Protein AF-A0A1G0GEH0-F1 (afdb_monomer)

Foldseek 3Di:
DDDDPPPPCPPPPVPDPVFAKAKEFEDPQAQWWWFFWWKWFQDPVGTDTQDDDGDTDDPVRGMDIGTDGPRRLVRFMFGAKTWIDGPPDDPLWIFIHHDPHRVPGHTDHAAPDRNFHWYKYKHKAPRDDDDPQKDWDWTATPVVRDIIIIIIHTDPRDHPDDDD

Sequence (164 aa):
MKKILVSIIMICNFLFAQDRELTLVLDKNSIADVHYIDISWNSADGKSDLTKGPIVLAASKQTRSIPISEEHVKNGIYITRIQAKSTSDHPKSFFQFETDNVTNGIKINFPKTALLNPTYSVCIGPKCTKAKNTVTKELHNDHTNTNEAFNLTCTEHCPGEEVK

Mean predicted aligned error: 8.56 Å

Radius of gyration: 19.76 Å; Cα contacts (8 Å, |Δi|>4): 356; chains: 1; bounding box: 54×46×61 Å

pLDDT: mean 82.77, std 16.28, range [35.03, 96.56]

Secondary structure (DSSP, 8-state):
------------S------EEEEEEE-TT-SEEEEEEEEEEEETTEEEESSSSPPPBBTTB-EEEEEE-HHHHHH-EEEEEEEEEESSS-TT--EEEE-SSGGGSEEEPPPSSTT---EEEEEESTT----TTEEEEEEEETTTTEEEEEEEEEEES-TT----

Solvent-accessible surface area (backbone atoms only — not comparable to full-atom values): 9418 Å² total; per-residue (Å²): 131,89,83,83,84,79,75,82,72,76,68,60,84,80,59,77,78,70,75,28,39,44,34,40,32,50,39,92,56,29,56,37,34,32,64,29,41,42,39,29,26,48,47,97,92,36,73,38,74,71,55,94,65,72,43,58,29,33,97,94,38,35,65,47,78,41,84,39,52,72,66,44,62,75,48,36,36,16,42,25,30,39,34,30,31,49,76,84,54,64,96,86,46,44,35,33,42,77,47,85,53,47,88,78,24,51,73,57,79,69,33,88,53,78,89,47,53,32,30,30,37,40,22,32,36,93,68,46,86,81,56,96,61,43,48,77,45,75,18,43,16,84,78,78,74,45,74,44,46,35,34,44,26,58,77,38,54,39,64,84,65,76,90,127

Nearest PDB structures (foldseek):
  8ovb-assembly1_A  TM=3.536E-01  e=2.322E-01  Homo sapiens
  9ij0-assembly1_A  TM=6.530E-01  e=8.158E+00  Mus musculus
  6h04-assembly1_A  TM=3.030E-01  e=1.271E+00  Homo sapiens
  6h03-assembly1_A  TM=2.621E-01  e=1.944E+00  Homo sapiens

Structure (mmCIF, N/CA/C/O backbone):
data_AF-A0A1G0GEH0-F1
#
_entry.id   AF-A0A1G0GEH0-F1
#
loop_
_atom_site.group_PDB
_atom_site.id
_atom_site.type_symbol
_atom_site.label_atom_id
_atom_site.label_alt_id
_atom_site.label_comp_id
_atom_site.label_asym_id
_atom_site.label_entity_id
_atom_site.label_seq_id
_atom_site.pdbx_PDB_ins_code
_atom_site.Cartn_x
_atom_site.Cartn_y
_atom_site.Cartn_z
_atom_site.occupancy
_atom_site.B_iso_or_equiv
_atom_site.auth_seq_id
_atom_site.auth_comp_id
_atom_site.auth_asym_id
_atom_site.auth_atom_id
_atom_site.pdbx_PDB_model_num
ATOM 1 N N . MET A 1 1 ? -39.184 32.248 40.929 1.00 39.88 1 MET A N 1
ATOM 2 C CA . MET A 1 1 ? -38.492 32.972 39.837 1.00 39.88 1 MET A CA 1
ATOM 3 C C . MET A 1 1 ? -37.015 32.592 39.893 1.00 39.88 1 MET A C 1
ATOM 5 O O . MET A 1 1 ? -36.407 32.820 40.923 1.00 39.88 1 MET A O 1
ATOM 9 N N . LYS A 1 2 ? -36.531 31.764 38.949 1.00 41.31 2 LYS A N 1
ATOM 10 C CA . LYS A 1 2 ? -35.409 32.053 38.018 1.00 41.31 2 LYS A CA 1
ATOM 11 C C . LYS A 1 2 ? -34.285 32.877 38.698 1.00 41.31 2 LYS A C 1
ATOM 13 O O . LYS A 1 2 ? -34.532 34.023 39.041 1.00 41.31 2 LYS A O 1
ATOM 18 N N . LYS A 1 3 ? -33.041 32.399 38.830 1.00 43.62 3 LYS A N 1
ATOM 19 C CA . LYS A 1 3 ? -32.111 32.233 37.700 1.00 43.62 3 LYS A CA 1
ATOM 20 C C . LYS A 1 3 ? -30.841 31.434 38.074 1.00 43.62 3 LYS A C 1
ATOM 22 O O . LYS A 1 3 ? -30.096 31.842 38.950 1.00 43.62 3 LYS A O 1
ATOM 27 N N . ILE A 1 4 ? -30.595 30.394 37.274 1.00 49.88 4 ILE A N 1
ATOM 28 C CA . ILE A 1 4 ? -29.343 30.134 36.542 1.00 49.88 4 ILE A CA 1
ATOM 29 C C . ILE A 1 4 ? -28.124 29.732 37.391 1.00 49.88 4 ILE A C 1
ATOM 31 O O . ILE A 1 4 ? -27.254 30.537 37.703 1.00 49.88 4 ILE A O 1
ATOM 35 N N . LEU A 1 5 ? -28.019 28.424 37.631 1.00 42.03 5 LEU A N 1
ATOM 36 C CA . LEU A 1 5 ? -26.740 27.737 37.768 1.00 42.03 5 LEU A CA 1
ATOM 37 C C . LEU A 1 5 ? -26.350 27.280 36.349 1.00 42.03 5 LEU A C 1
ATOM 39 O O . LEU A 1 5 ? -26.792 26.227 35.891 1.00 42.03 5 LEU A O 1
ATOM 43 N N . VAL A 1 6 ? -25.608 28.102 35.595 1.00 48.00 6 VAL A N 1
ATOM 44 C CA . VAL A 1 6 ? -24.901 27.581 34.413 1.00 48.00 6 VAL A CA 1
ATOM 45 C C . VAL A 1 6 ? -23.738 26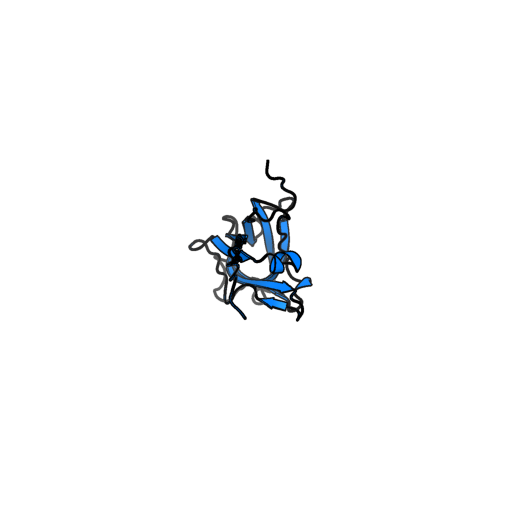.777 34.966 1.00 48.00 6 VAL A C 1
ATOM 47 O O . VAL A 1 6 ? -22.665 27.310 35.233 1.00 48.00 6 VAL A O 1
ATOM 50 N N . SER A 1 7 ? -23.967 25.486 35.177 1.00 40.62 7 SER A N 1
ATOM 51 C CA . SER A 1 7 ? -22.885 24.520 35.241 1.00 40.62 7 SER A CA 1
ATOM 52 C C . SER A 1 7 ? -22.192 24.561 33.883 1.00 40.62 7 SER A C 1
ATOM 54 O O . SER A 1 7 ? -22.620 23.906 32.935 1.00 40.62 7 SER A O 1
ATOM 56 N N . ILE A 1 8 ? -21.129 25.363 33.788 1.00 46.84 8 ILE A N 1
ATOM 57 C CA . ILE A 1 8 ? -20.083 25.246 32.771 1.00 46.84 8 ILE A CA 1
ATOM 58 C C . ILE A 1 8 ? -19.360 23.930 33.073 1.00 46.84 8 ILE A C 1
ATOM 60 O O . ILE A 1 8 ? -18.228 23.872 33.527 1.00 46.84 8 ILE A O 1
ATOM 64 N N . ILE A 1 9 ? -20.076 22.840 32.836 1.00 47.88 9 ILE A N 1
ATOM 65 C CA . ILE A 1 9 ? -19.534 21.540 32.495 1.00 47.88 9 ILE A CA 1
ATOM 66 C C . ILE A 1 9 ? -19.435 21.590 30.968 1.00 47.88 9 ILE A C 1
ATOM 68 O O . ILE A 1 9 ? -19.988 20.788 30.230 1.00 47.88 9 ILE A O 1
ATOM 72 N N . MET A 1 10 ? -18.694 22.588 30.486 1.00 37.38 10 MET A N 1
ATOM 73 C CA . MET A 1 10 ? -17.915 22.459 29.269 1.00 37.38 10 MET A CA 1
ATOM 74 C C . MET A 1 10 ? -16.700 21.616 29.674 1.00 37.38 10 MET A C 1
ATOM 76 O O . MET A 1 10 ? -15.562 22.072 29.661 1.00 37.38 10 MET A O 1
ATOM 80 N N . ILE A 1 11 ? -16.973 20.396 30.159 1.00 47.59 11 ILE A N 1
ATOM 81 C CA . ILE A 1 11 ? -15.971 19.352 30.279 1.00 47.59 11 ILE A CA 1
ATOM 82 C C . ILE A 1 11 ? -15.574 19.103 28.838 1.00 47.59 11 ILE A C 1
ATOM 84 O O . ILE A 1 11 ? -16.331 18.519 28.071 1.00 47.59 11 ILE A O 1
ATOM 88 N N . CYS A 1 12 ? -14.444 19.689 28.463 1.00 38.94 12 CYS A N 1
ATOM 89 C CA . CYS A 1 12 ? -13.420 19.039 27.674 1.00 38.94 12 CYS A CA 1
ATOM 90 C C . CYS A 1 12 ? -13.937 17.924 26.750 1.00 38.94 12 CYS A C 1
ATOM 92 O O . CYS A 1 12 ? -13.553 16.775 26.908 1.00 38.94 12 CYS A O 1
ATOM 94 N N . ASN A 1 13 ? -14.727 18.265 25.728 1.00 35.03 13 ASN A N 1
ATOM 95 C CA . ASN A 1 13 ? -14.729 17.470 24.494 1.00 35.03 13 ASN A CA 1
ATOM 96 C C . ASN A 1 13 ? -13.445 17.715 23.676 1.00 35.03 13 ASN A C 1
ATOM 98 O O . ASN A 1 13 ? -13.261 17.124 22.622 1.00 35.03 13 ASN A O 1
ATOM 102 N N . PHE A 1 14 ? -12.496 18.490 24.216 1.00 38.69 14 PHE A N 1
ATOM 103 C CA . PHE A 1 14 ? -11.059 18.310 23.986 1.00 38.69 14 PHE A CA 1
ATOM 104 C C . PHE A 1 14 ? -10.543 17.060 24.733 1.00 38.69 14 PHE A C 1
ATOM 106 O O . PHE A 1 14 ? -9.559 17.098 25.466 1.00 38.69 14 PHE A O 1
ATOM 113 N N . LEU A 1 15 ? -11.246 15.939 24.596 1.00 40.53 15 LEU A N 1
ATOM 114 C CA . LEU A 1 15 ? -10.722 14.628 24.948 1.00 40.53 15 LEU A CA 1
ATOM 115 C C . LEU A 1 15 ? -9.873 14.202 23.760 1.00 40.53 15 LEU A C 1
ATOM 117 O O . LEU A 1 15 ? -10.420 13.760 22.758 1.00 40.53 15 LEU A O 1
ATOM 121 N N . PHE A 1 16 ? -8.565 14.457 23.867 1.00 45.34 16 PHE A N 1
ATOM 122 C CA . PHE A 1 16 ? -7.477 13.838 23.108 1.00 45.34 16 PHE A CA 1
ATOM 123 C C . PHE A 1 16 ? -7.951 12.946 21.951 1.00 45.34 16 PHE A C 1
ATOM 125 O O . PHE A 1 16 ? -8.008 11.723 22.082 1.00 45.34 16 PHE A O 1
ATOM 132 N N . ALA A 1 17 ? -8.245 13.552 20.800 1.00 49.09 17 ALA A N 1
ATOM 133 C CA . ALA A 1 17 ? -8.045 12.843 19.551 1.00 49.09 17 ALA A CA 1
ATOM 134 C C . ALA A 1 17 ? -6.531 12.633 19.475 1.00 49.09 17 ALA A C 1
ATOM 136 O O . ALA A 1 17 ? -5.784 13.525 19.083 1.00 49.09 17 ALA A O 1
ATOM 137 N N . GLN A 1 18 ? -6.043 11.514 20.012 1.00 55.03 18 GLN A N 1
ATOM 138 C CA . GLN A 1 18 ? -4.733 11.048 19.605 1.00 55.03 18 GLN A CA 1
ATOM 139 C C . GLN A 1 18 ? -4.892 10.672 18.146 1.00 55.03 18 GLN A C 1
ATOM 141 O O . GLN A 1 18 ? -5.442 9.619 17.827 1.00 55.03 18 GLN A O 1
ATOM 146 N N . ASP A 1 19 ? -4.501 11.601 17.281 1.00 69.94 19 ASP A N 1
ATOM 147 C CA . ASP A 1 19 ? -4.471 11.373 15.852 1.00 69.94 19 ASP A CA 1
ATOM 148 C C . ASP A 1 19 ? -3.490 10.228 15.623 1.00 69.94 19 ASP A C 1
ATOM 150 O O . ASP A 1 19 ? -2.277 10.361 15.810 1.00 69.94 19 ASP A O 1
ATOM 154 N N . ARG A 1 20 ? -4.038 9.052 15.318 1.00 86.12 20 ARG A N 1
ATOM 155 C CA . ARG A 1 20 ? -3.224 7.900 14.960 1.00 86.12 20 ARG A CA 1
ATOM 156 C C . ARG A 1 20 ? -2.668 8.146 13.580 1.00 86.12 20 ARG A C 1
ATOM 158 O O . ARG A 1 20 ? -3.297 8.796 12.750 1.00 86.12 20 ARG A O 1
ATOM 165 N N . GLU A 1 21 ? -1.506 7.586 13.308 1.00 91.50 21 GLU A N 1
ATOM 166 C CA . GLU A 1 21 ? -0.864 7.740 12.013 1.00 91.50 21 GLU A CA 1
ATOM 167 C C . GLU A 1 21 ? -0.447 6.386 11.450 1.00 91.50 21 GLU A C 1
ATOM 169 O O . GLU A 1 21 ? 0.056 5.518 12.162 1.00 91.50 21 GLU A O 1
ATOM 174 N N . LEU A 1 22 ? -0.665 6.218 10.147 1.00 93.19 22 LEU A N 1
ATOM 175 C CA . LEU A 1 22 ? -0.032 5.190 9.333 1.00 93.19 22 LEU A CA 1
ATOM 176 C C . LEU A 1 22 ? 1.187 5.809 8.664 1.00 93.19 22 LEU A C 1
ATOM 178 O O . LEU A 1 22 ? 1.032 6.744 7.876 1.00 93.19 22 LEU A O 1
ATOM 182 N N . THR A 1 23 ? 2.367 5.243 8.889 1.00 94.94 23 THR A N 1
ATOM 183 C CA . THR A 1 23 ? 3.568 5.639 8.151 1.00 94.94 23 THR A CA 1
ATOM 184 C C . THR A 1 23 ? 3.875 4.606 7.076 1.00 94.94 23 THR A C 1
ATOM 186 O O . THR A 1 23 ? 4.033 3.425 7.371 1.00 94.94 23 THR A O 1
ATOM 189 N N . LEU A 1 24 ? 3.982 5.045 5.823 1.00 95.75 24 LEU A N 1
ATOM 190 C CA . LEU A 1 24 ? 4.501 4.247 4.714 1.00 95.75 24 LEU A CA 1
ATOM 191 C C . LEU A 1 24 ? 5.915 4.707 4.365 1.00 95.75 24 LEU A C 1
ATOM 193 O O . LEU A 1 24 ? 6.151 5.910 4.249 1.00 95.75 24 LEU A O 1
ATOM 197 N N . VAL A 1 25 ? 6.829 3.761 4.160 1.00 95.62 25 VAL A N 1
ATOM 198 C CA . VAL A 1 25 ? 8.221 4.021 3.768 1.00 95.62 25 VAL A CA 1
ATOM 199 C C . VAL A 1 25 ? 8.579 3.175 2.550 1.00 95.62 25 VAL A C 1
ATOM 201 O O . VAL A 1 25 ? 8.302 1.982 2.542 1.00 95.62 25 VAL A O 1
ATOM 204 N N . LEU A 1 26 ? 9.202 3.756 1.524 1.00 95.00 26 LEU A N 1
ATOM 205 C CA . LEU A 1 26 ? 9.760 2.992 0.408 1.00 95.00 26 LEU A CA 1
ATOM 206 C C . LEU A 1 26 ? 11.016 2.246 0.862 1.00 95.00 26 LEU A C 1
ATOM 208 O O . LEU A 1 26 ? 11.979 2.860 1.321 1.00 95.00 26 LEU A O 1
ATOM 212 N N . ASP A 1 27 ? 11.029 0.928 0.693 1.00 93.38 27 ASP A N 1
ATOM 213 C CA . ASP A 1 27 ? 12.211 0.119 0.960 1.00 93.38 27 ASP A CA 1
ATOM 214 C C . ASP A 1 27 ? 13.330 0.462 -0.028 1.00 93.38 27 ASP A C 1
ATOM 216 O O . ASP A 1 27 ? 13.117 0.522 -1.240 1.00 93.38 27 ASP A O 1
ATOM 220 N N . LYS A 1 28 ? 14.558 0.602 0.475 1.00 91.00 28 LYS A N 1
ATOM 221 C CA . LYS A 1 28 ? 15.745 0.870 -0.351 1.00 91.00 28 LYS A CA 1
ATOM 222 C C . LYS A 1 28 ? 16.029 -0.210 -1.403 1.00 91.00 28 LYS A C 1
ATOM 224 O O . LYS A 1 28 ? 16.778 0.043 -2.341 1.00 91.00 28 LYS A O 1
ATOM 229 N N . ASN A 1 29 ? 15.507 -1.423 -1.213 1.00 92.19 29 ASN A N 1
ATOM 230 C CA . ASN A 1 29 ? 15.666 -2.534 -2.147 1.00 92.19 29 ASN A CA 1
ATOM 231 C C . ASN A 1 29 ? 14.555 -2.583 -3.203 1.00 92.19 29 ASN A C 1
ATOM 233 O O . ASN A 1 29 ? 14.604 -3.456 -4.074 1.00 92.19 29 ASN A O 1
ATOM 237 N N . SER A 1 30 ? 13.562 -1.689 -3.125 1.00 92.25 30 SER A N 1
ATOM 238 C CA . SER A 1 30 ? 12.525 -1.575 -4.145 1.00 92.25 30 SER A CA 1
ATOM 239 C C . SER A 1 30 ? 13.161 -1.221 -5.488 1.00 92.25 30 SER A C 1
ATOM 241 O O . SER A 1 30 ? 13.978 -0.306 -5.579 1.00 92.25 30 SER A O 1
ATOM 243 N N . ILE A 1 31 ? 12.788 -1.942 -6.544 1.00 91.25 31 ILE A N 1
ATOM 244 C CA . ILE A 1 31 ? 13.271 -1.674 -7.911 1.00 91.25 31 ILE A CA 1
ATOM 245 C C . ILE A 1 31 ? 12.440 -0.594 -8.621 1.00 91.25 31 ILE A C 1
ATOM 247 O O . ILE A 1 31 ? 12.812 -0.103 -9.691 1.00 91.25 31 ILE A O 1
ATOM 251 N N . ALA A 1 32 ? 11.304 -0.237 -8.025 1.00 91.00 32 ALA A N 1
ATOM 252 C CA . ALA A 1 32 ? 10.333 0.697 -8.561 1.00 91.00 32 ALA A CA 1
ATOM 253 C C . ALA A 1 32 ? 9.991 1.787 -7.541 1.00 91.00 32 ALA A C 1
ATOM 255 O O . ALA A 1 32 ? 9.875 1.514 -6.341 1.00 91.00 32 ALA A O 1
ATOM 256 N N . ASP A 1 33 ? 9.772 2.997 -8.053 1.00 91.81 33 ASP A N 1
ATOM 257 C CA . ASP A 1 33 ? 9.144 4.084 -7.312 1.00 91.81 33 ASP A CA 1
ATOM 258 C C . ASP A 1 33 ? 7.624 3.896 -7.335 1.00 91.81 33 ASP A C 1
ATOM 260 O O . ASP A 1 33 ? 7.041 3.440 -8.325 1.00 91.81 33 ASP A O 1
ATOM 264 N N . VAL A 1 34 ? 6.956 4.286 -6.255 1.00 92.50 34 VAL A N 1
ATOM 265 C CA . VAL A 1 34 ? 5.499 4.276 -6.172 1.00 92.50 34 VAL A CA 1
ATOM 266 C C . VAL A 1 34 ? 4.973 5.651 -6.540 1.00 92.50 34 VAL A C 1
ATOM 268 O O . VAL A 1 34 ? 5.174 6.630 -5.825 1.00 92.50 34 VAL A O 1
ATOM 271 N N . HIS A 1 35 ? 4.273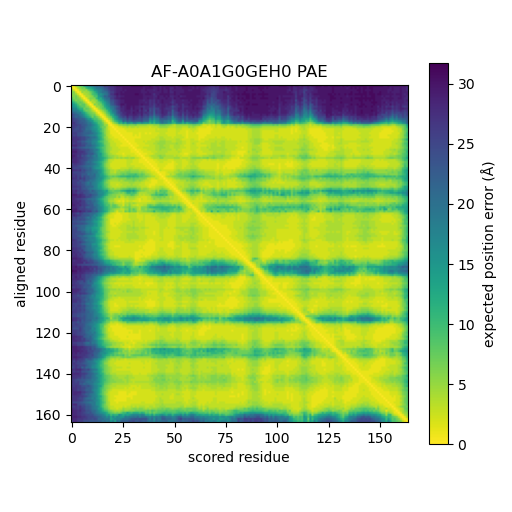 5.723 -7.664 1.00 88.38 35 HIS A N 1
ATOM 272 C CA . HIS A 1 35 ? 3.662 6.959 -8.144 1.00 88.38 35 HIS A CA 1
ATOM 273 C C . HIS A 1 35 ? 2.308 7.219 -7.493 1.00 88.38 35 HIS A C 1
ATOM 275 O O . HIS A 1 35 ? 1.861 8.363 -7.417 1.00 88.38 35 HIS A O 1
ATOM 281 N N . TYR A 1 36 ? 1.639 6.149 -7.075 1.00 89.00 36 TYR A N 1
ATOM 282 C CA . TYR A 1 36 ? 0.268 6.222 -6.621 1.00 89.00 36 TYR A CA 1
ATOM 283 C C . TYR A 1 36 ? -0.051 5.086 -5.656 1.00 89.00 36 TYR A C 1
ATOM 285 O O . TYR A 1 36 ? 0.195 3.924 -5.978 1.00 89.00 36 TYR A O 1
ATOM 293 N N . ILE A 1 37 ? -0.655 5.412 -4.514 1.00 92.81 37 ILE A N 1
ATOM 294 C CA . ILE A 1 37 ? -1.348 4.467 -3.631 1.00 92.81 37 ILE A CA 1
ATOM 295 C C . ILE A 1 37 ? -2.684 5.102 -3.252 1.00 92.81 37 ILE A C 1
ATOM 297 O O . ILE A 1 37 ? -2.677 6.206 -2.705 1.00 92.81 37 ILE A O 1
ATOM 301 N N . ASP A 1 38 ? -3.786 4.389 -3.488 1.00 93.06 38 ASP A N 1
ATOM 302 C CA . ASP A 1 38 ? -5.057 4.668 -2.819 1.00 93.06 38 ASP A CA 1
ATOM 303 C C . ASP A 1 38 ? -5.225 3.758 -1.630 1.00 93.06 38 ASP A C 1
ATOM 305 O O . ASP A 1 38 ? -5.144 2.527 -1.729 1.00 93.06 38 ASP A O 1
ATOM 309 N N . ILE A 1 39 ? -5.533 4.401 -0.516 1.00 94.06 39 ILE A N 1
ATOM 310 C CA . ILE A 1 39 ? -5.920 3.737 0.707 1.00 94.06 39 ILE A CA 1
ATOM 311 C C . ILE A 1 39 ? -7.377 4.086 0.942 1.00 94.06 39 ILE A C 1
ATOM 313 O O . ILE A 1 39 ? -7.747 5.260 0.974 1.00 94.06 39 ILE A O 1
ATOM 317 N N . SER A 1 40 ? -8.191 3.063 1.130 1.00 94.50 40 SER A N 1
ATOM 318 C CA . SER A 1 40 ? -9.605 3.194 1.439 1.00 94.50 40 SER A CA 1
ATOM 319 C C . SER A 1 40 ? -9.915 2.420 2.716 1.00 94.50 40 SER A C 1
ATOM 321 O O . SER A 1 40 ? -9.153 1.562 3.170 1.00 94.50 40 SER A O 1
ATOM 323 N N . TRP A 1 41 ? -11.058 2.719 3.306 1.00 94.12 41 TRP A N 1
ATOM 324 C CA . TRP A 1 41 ? -11.622 1.984 4.427 1.00 94.12 41 TRP A CA 1
ATOM 325 C C . TRP A 1 41 ? -13.065 1.600 4.106 1.00 94.12 41 TRP A C 1
ATOM 327 O O . TRP A 1 41 ? -13.678 2.137 3.178 1.00 94.12 41 TRP A O 1
ATOM 337 N N . ASN A 1 42 ? -13.584 0.608 4.825 1.00 91.94 42 ASN A N 1
ATOM 338 C CA . ASN A 1 42 ? -14.931 0.092 4.599 1.00 91.94 42 ASN A CA 1
ATOM 339 C C . ASN A 1 42 ? -15.947 0.844 5.469 1.00 91.94 42 ASN A C 1
ATOM 341 O O . ASN A 1 42 ? -16.217 0.433 6.595 1.00 91.94 42 ASN A O 1
ATOM 345 N N . SER A 1 43 ? -16.476 1.960 4.979 1.00 89.38 43 SER A N 1
ATOM 346 C CA . SER A 1 43 ? -17.489 2.732 5.698 1.00 89.38 43 SER A CA 1
ATOM 347 C C . SER A 1 43 ? -18.859 2.049 5.666 1.00 89.38 43 SER A C 1
ATOM 349 O O . SER A 1 43 ? -19.057 1.022 5.011 1.00 89.38 43 SER A O 1
ATOM 351 N N . ALA A 1 44 ? -19.829 2.621 6.384 1.00 86.06 44 ALA A N 1
ATOM 352 C CA . ALA A 1 44 ? -21.207 2.131 6.374 1.00 86.06 44 ALA A CA 1
ATOM 353 C C . ALA A 1 44 ? -21.833 2.144 4.964 1.00 86.06 44 ALA A C 1
ATOM 355 O O . ALA A 1 44 ? -22.647 1.277 4.655 1.00 86.06 44 ALA A O 1
ATOM 356 N N . ASP A 1 45 ? -21.403 3.080 4.112 1.00 86.69 45 ASP A N 1
ATOM 357 C CA . ASP A 1 45 ? -21.889 3.255 2.739 1.00 86.69 45 ASP A CA 1
ATOM 358 C C . ASP A 1 45 ? -21.016 2.521 1.697 1.00 86.69 45 ASP A C 1
ATOM 360 O O . ASP A 1 45 ? -21.251 2.625 0.492 1.00 86.69 45 ASP A O 1
ATOM 364 N N . GLY A 1 46 ? -20.009 1.759 2.144 1.00 86.25 46 GLY A N 1
ATOM 365 C CA . GLY A 1 46 ? -19.107 0.975 1.299 1.00 86.25 46 GLY A CA 1
ATOM 366 C C . GLY A 1 46 ? -17.682 1.530 1.245 1.00 86.25 46 GLY A C 1
ATOM 367 O O . GLY A 1 46 ? -17.115 1.955 2.250 1.00 86.25 46 GLY A O 1
ATOM 368 N N . LYS A 1 47 ? -17.042 1.482 0.071 1.00 90.31 47 LYS A N 1
ATOM 369 C CA . LYS A 1 47 ? -15.662 1.969 -0.094 1.00 90.31 47 LYS A CA 1
ATOM 370 C C . LYS A 1 47 ? -15.618 3.483 0.130 1.00 90.31 47 LYS A C 1
ATOM 372 O O . LYS A 1 47 ? -16.345 4.234 -0.514 1.00 90.31 47 LYS A O 1
ATOM 377 N N . SER A 1 48 ? -14.742 3.940 1.016 1.00 92.25 48 SER A N 1
ATOM 378 C CA . SER A 1 48 ? -14.471 5.365 1.221 1.00 92.25 48 SER A CA 1
ATOM 379 C C . SER A 1 48 ? -12.973 5.624 1.242 1.00 92.25 48 SER A C 1
ATOM 381 O O . SER A 1 48 ? -12.224 4.915 1.913 1.00 92.25 48 SER A O 1
ATOM 383 N N . ASP A 1 49 ? -12.529 6.635 0.503 1.00 91.44 49 ASP A N 1
ATOM 384 C CA . ASP A 1 49 ? -11.106 6.937 0.375 1.00 91.44 49 ASP A CA 1
ATOM 385 C C . ASP A 1 49 ? -10.586 7.654 1.618 1.00 91.44 49 ASP A C 1
ATOM 387 O O . ASP A 1 49 ? -11.169 8.623 2.109 1.00 91.44 49 ASP A O 1
ATOM 391 N N . LEU A 1 50 ? -9.465 7.158 2.133 1.00 89.44 50 LEU A N 1
ATOM 392 C CA . LEU A 1 50 ? -8.788 7.704 3.301 1.00 89.44 50 LEU A CA 1
ATOM 393 C C . LEU A 1 50 ? -7.935 8.922 2.931 1.00 89.44 50 LEU A C 1
ATOM 395 O O . LEU A 1 50 ? -7.802 9.864 3.710 1.00 89.44 50 LEU A O 1
ATOM 399 N N . THR A 1 51 ? -7.346 8.913 1.735 1.00 81.25 51 THR A N 1
ATOM 400 C CA . THR A 1 51 ? -6.467 9.979 1.255 1.00 81.25 51 THR A CA 1
ATOM 401 C C . THR A 1 51 ? -7.056 10.690 0.051 1.00 81.25 51 THR A C 1
ATOM 403 O O . THR A 1 51 ? -7.465 10.064 -0.918 1.00 81.25 51 THR A O 1
ATOM 406 N N . LYS A 1 52 ? -7.047 12.027 0.083 1.00 70.44 52 LYS A N 1
ATOM 407 C CA . LYS A 1 52 ? -7.400 12.850 -1.077 1.00 70.44 52 LYS A CA 1
ATOM 408 C C . LYS A 1 52 ? -6.161 13.042 -1.951 1.00 70.44 52 LYS A C 1
ATOM 410 O O . LYS A 1 52 ? -5.331 13.904 -1.664 1.00 70.44 52 LYS A O 1
ATOM 415 N N . GLY A 1 53 ? -6.052 12.245 -3.008 1.00 68.62 53 GLY A N 1
ATOM 416 C CA . GLY A 1 53 ? -5.003 12.365 -4.020 1.00 68.62 53 GLY A CA 1
ATOM 417 C C . GLY A 1 53 ? -3.809 11.421 -3.828 1.00 68.62 53 GLY A C 1
ATOM 418 O O . GLY A 1 53 ? -3.745 10.674 -2.852 1.00 68.62 53 GLY A O 1
ATOM 419 N N . PRO A 1 54 ? -2.855 11.459 -4.773 1.00 73.69 54 PRO A N 1
ATOM 420 C CA . PRO A 1 54 ? -1.843 10.424 -4.929 1.00 73.69 54 PRO A CA 1
ATOM 421 C C . PRO A 1 54 ? -0.824 10.422 -3.786 1.00 73.69 54 PRO A C 1
ATOM 423 O O . PRO A 1 54 ? -0.192 11.441 -3.483 1.00 73.69 54 PRO A O 1
ATOM 426 N N . ILE A 1 55 ? -0.595 9.250 -3.196 1.00 85.62 55 ILE A N 1
ATOM 427 C CA . ILE A 1 55 ? 0.591 9.002 -2.374 1.00 85.62 55 ILE A CA 1
ATOM 428 C C . ILE A 1 55 ? 1.748 8.608 -3.295 1.00 85.62 55 ILE A C 1
ATOM 430 O O . ILE A 1 55 ? 1.710 7.564 -3.941 1.00 85.62 55 ILE A O 1
ATOM 434 N N . VAL A 1 56 ? 2.787 9.443 -3.311 1.00 87.94 56 VAL A N 1
ATOM 435 C CA . VAL A 1 56 ? 4.048 9.178 -4.013 1.00 87.94 56 VAL A CA 1
ATOM 436 C C . VAL A 1 56 ? 5.102 8.771 -2.989 1.00 87.94 56 VAL A C 1
ATOM 438 O O . VAL A 1 56 ? 5.345 9.530 -2.044 1.00 87.94 56 VAL A O 1
ATOM 441 N N . LEU A 1 57 ? 5.734 7.617 -3.202 1.00 89.62 57 LEU A N 1
ATOM 442 C CA . LEU A 1 57 ? 6.916 7.164 -2.473 1.00 89.62 57 LEU A CA 1
ATOM 443 C C . LEU A 1 57 ? 8.042 6.925 -3.480 1.00 89.62 57 LEU A C 1
ATOM 445 O O . LEU A 1 57 ? 7.939 6.045 -4.328 1.00 89.62 57 LEU A O 1
ATOM 449 N N . ALA A 1 58 ? 9.103 7.716 -3.397 1.00 86.50 58 ALA A N 1
ATOM 450 C CA . ALA A 1 58 ? 10.241 7.655 -4.313 1.00 86.50 58 ALA A CA 1
ATOM 451 C C . ALA A 1 58 ? 11.545 7.918 -3.559 1.00 86.50 58 ALA A C 1
ATOM 453 O O . ALA A 1 58 ? 11.514 8.389 -2.420 1.00 86.50 58 ALA A O 1
ATOM 454 N N . ALA A 1 59 ? 12.699 7.715 -4.195 1.00 78.12 59 ALA A N 1
ATOM 455 C CA . ALA A 1 59 ? 13.998 8.006 -3.575 1.00 78.12 59 ALA A CA 1
ATOM 456 C C . ALA A 1 59 ? 14.100 9.431 -2.977 1.00 78.12 59 ALA A C 1
ATOM 458 O O . ALA A 1 59 ? 14.717 9.612 -1.927 1.00 78.12 59 ALA A O 1
ATOM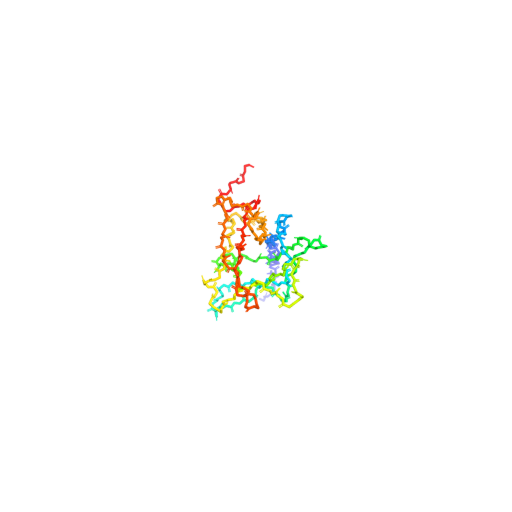 459 N N . SER A 1 60 ? 13.459 10.428 -3.603 1.00 78.31 60 SER A N 1
ATOM 460 C CA . SER A 1 60 ? 13.400 11.827 -3.140 1.00 78.31 60 SER A CA 1
ATOM 461 C C . SER A 1 60 ? 12.337 12.100 -2.067 1.00 78.31 60 SER A C 1
ATOM 463 O O . SER A 1 60 ? 12.371 13.143 -1.415 1.00 78.31 60 SER A O 1
ATOM 465 N N . LYS A 1 61 ? 11.384 11.184 -1.878 1.00 82.38 61 LYS A N 1
ATOM 466 C CA . LYS A 1 61 ? 10.286 11.286 -0.915 1.00 82.38 61 LYS A CA 1
ATOM 467 C C . LYS A 1 61 ? 9.908 9.889 -0.439 1.00 82.38 61 LYS A C 1
ATOM 469 O O . LYS A 1 61 ? 8.922 9.311 -0.884 1.00 82.38 61 LYS A O 1
ATOM 474 N N . GLN A 1 62 ? 10.743 9.339 0.433 1.00 86.75 62 GLN A N 1
ATOM 475 C CA . GLN A 1 62 ? 10.658 7.928 0.810 1.00 86.75 62 GLN A CA 1
ATOM 476 C C . GLN A 1 62 ? 9.533 7.649 1.803 1.00 86.75 62 GLN A C 1
ATOM 478 O O . GLN A 1 62 ? 9.069 6.520 1.859 1.00 86.75 62 GLN A O 1
ATOM 483 N N . THR A 1 63 ? 9.074 8.658 2.549 1.00 92.62 63 THR A N 1
ATOM 484 C CA . THR A 1 63 ? 8.139 8.477 3.666 1.00 92.62 63 THR A CA 1
ATOM 485 C C . THR A 1 63 ? 6.862 9.291 3.487 1.00 92.62 63 THR A C 1
ATOM 487 O O . THR A 1 63 ? 6.894 10.452 3.063 1.00 92.62 63 THR A O 1
ATOM 490 N N . ARG A 1 64 ? 5.727 8.703 3.873 1.00 92.38 64 ARG A N 1
ATOM 491 C CA . ARG A 1 64 ? 4.427 9.370 3.958 1.00 92.38 64 ARG A CA 1
ATOM 492 C C . ARG A 1 64 ? 3.686 8.952 5.225 1.00 92.38 64 ARG A C 1
ATOM 494 O O . ARG A 1 64 ? 3.365 7.779 5.373 1.00 92.38 64 ARG A O 1
ATOM 501 N N . SER A 1 65 ? 3.334 9.928 6.058 1.00 92.19 65 SER A N 1
ATOM 502 C CA . SER A 1 65 ? 2.389 9.748 7.166 1.00 92.19 65 SER A CA 1
ATOM 503 C C . SER A 1 65 ? 0.968 10.092 6.720 1.00 92.19 65 SER A C 1
ATOM 505 O O . SER A 1 65 ? 0.758 11.059 5.974 1.00 92.19 65 SER A O 1
ATOM 507 N N . ILE A 1 66 ? 0.003 9.283 7.144 1.00 91.94 66 ILE A N 1
ATOM 508 C CA . ILE A 1 66 ? -1.424 9.429 6.848 1.00 91.94 66 ILE A CA 1
ATOM 509 C C . ILE A 1 66 ? -2.181 9.422 8.178 1.00 91.94 66 ILE A C 1
ATOM 511 O O . ILE A 1 66 ? -2.005 8.471 8.939 1.00 91.94 66 ILE A O 1
ATOM 515 N N . PRO A 1 67 ? -3.026 10.427 8.459 1.00 91.00 67 PRO A N 1
ATOM 516 C CA . PRO A 1 67 ? -3.828 10.452 9.674 1.00 91.00 67 PRO A CA 1
ATOM 517 C C . PRO A 1 67 ? -4.928 9.385 9.632 1.00 91.00 67 PRO A C 1
ATOM 519 O O . PRO A 1 67 ? -5.569 9.150 8.605 1.00 91.00 67 PRO A O 1
ATOM 522 N N . ILE A 1 68 ? -5.157 8.749 10.774 1.00 90.56 68 ILE A N 1
ATOM 523 C CA . ILE A 1 68 ? -6.050 7.615 10.970 1.00 90.56 68 ILE A CA 1
ATOM 524 C C . ILE A 1 68 ? -6.935 7.896 12.181 1.00 90.56 68 ILE A C 1
ATOM 526 O O . ILE A 1 68 ? -6.452 8.196 13.268 1.00 90.56 68 ILE A O 1
ATOM 530 N N . SER A 1 69 ? -8.246 7.762 12.002 1.00 88.62 69 SER A N 1
ATOM 531 C CA . SER A 1 69 ? -9.204 7.790 13.098 1.00 88.62 69 SER A CA 1
ATOM 532 C C . SER A 1 69 ? -9.43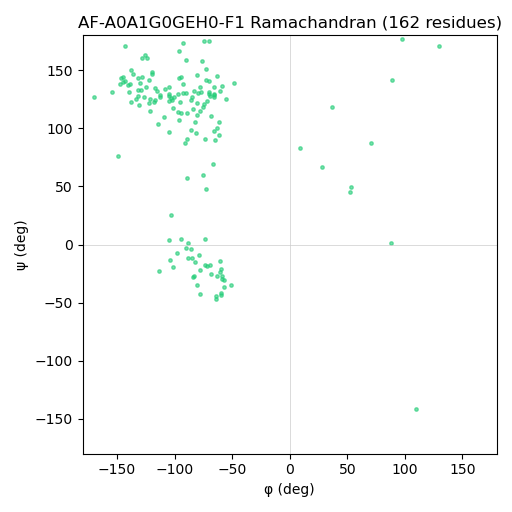2 6.378 13.642 1.00 88.62 69 SER A C 1
ATOM 534 O O . SER A 1 69 ? -9.244 5.376 12.944 1.00 88.62 69 SER A O 1
ATOM 536 N N . GLU A 1 70 ? -9.914 6.287 14.878 1.00 86.00 70 GLU A N 1
ATOM 537 C CA . GLU A 1 70 ? -10.365 5.016 15.463 1.00 86.00 70 GLU A CA 1
ATOM 538 C C . GLU A 1 70 ? -11.470 4.343 14.632 1.00 86.00 70 GLU A C 1
ATOM 540 O O . GLU A 1 70 ? -11.540 3.116 14.550 1.00 86.00 70 GLU A O 1
ATOM 545 N N . GLU A 1 71 ? -12.302 5.133 13.949 1.00 88.56 71 GLU A N 1
ATOM 546 C CA . GLU A 1 71 ? -13.313 4.615 13.031 1.00 88.56 71 GLU A CA 1
ATOM 547 C C . GLU A 1 71 ? -12.681 3.882 11.840 1.00 88.56 71 GLU A C 1
ATOM 549 O O . GLU A 1 71 ? -13.108 2.772 11.512 1.00 88.56 71 GLU A O 1
ATOM 554 N N . HIS A 1 72 ? -11.626 4.443 11.235 1.00 91.44 72 HIS A N 1
ATOM 555 C CA . HIS A 1 72 ? -10.902 3.780 10.147 1.00 91.44 72 HIS A CA 1
ATOM 556 C C . HIS A 1 72 ? -10.318 2.440 10.614 1.00 91.44 72 HIS A C 1
ATOM 558 O O . HIS A 1 72 ? -10.441 1.432 9.920 1.00 91.44 72 HIS A O 1
ATOM 564 N N . VAL A 1 73 ? -9.725 2.401 11.814 1.00 89.62 73 VAL A N 1
ATOM 565 C CA . VAL A 1 73 ? -9.145 1.172 12.384 1.00 89.62 73 VAL A CA 1
ATOM 566 C C . VAL A 1 73 ? -10.220 0.117 12.631 1.00 89.62 73 VAL A C 1
ATOM 568 O O . VAL A 1 73 ? -10.046 -1.038 12.241 1.00 89.62 73 VAL A O 1
ATOM 571 N N . LYS A 1 74 ? -11.346 0.509 13.240 1.00 88.94 74 LYS A N 1
ATOM 572 C CA . LYS A 1 74 ? -12.471 -0.386 13.54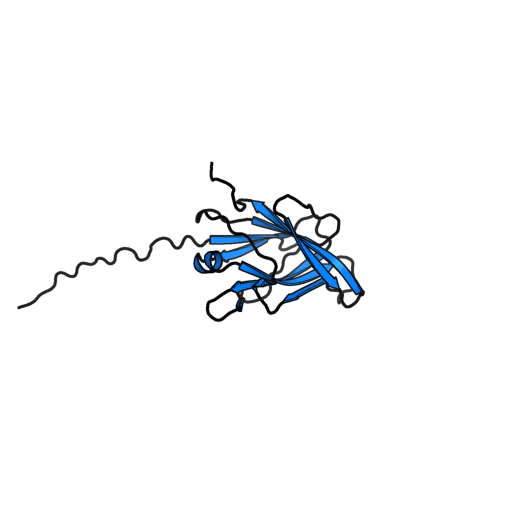1 1.00 88.94 74 LYS A CA 1
ATOM 573 C C . LYS A 1 74 ? -13.051 -1.028 12.281 1.00 88.94 74 LYS A C 1
ATOM 575 O O . LYS A 1 74 ? -13.371 -2.215 12.288 1.00 88.94 74 LYS A O 1
ATOM 580 N N . ASN A 1 75 ? -13.180 -0.244 11.218 1.00 91.56 75 ASN A N 1
ATOM 581 C CA . ASN A 1 75 ? -13.800 -0.666 9.966 1.00 91.56 75 ASN A CA 1
ATOM 582 C C . ASN A 1 75 ? -12.811 -1.309 8.975 1.00 91.5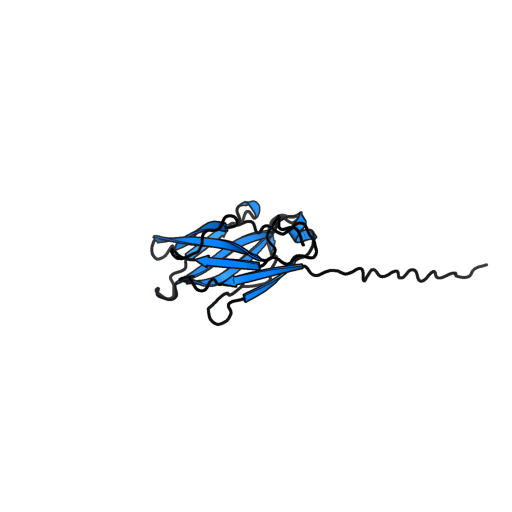6 75 ASN A C 1
ATOM 584 O O . ASN A 1 75 ? -13.212 -1.961 8.009 1.00 91.56 75 ASN A O 1
ATOM 588 N N . GLY A 1 76 ? -11.513 -1.199 9.255 1.00 92.19 76 GLY A N 1
ATOM 589 C CA . GLY A 1 76 ? -10.435 -1.780 8.469 1.00 92.19 76 GLY A CA 1
ATOM 590 C C . GLY A 1 76 ? -9.955 -0.858 7.351 1.00 92.19 76 GLY A C 1
ATOM 591 O O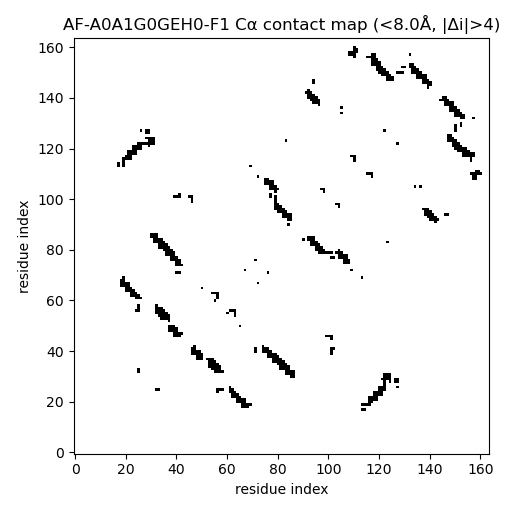 . GLY A 1 76 ? -10.741 -0.204 6.668 1.00 92.19 76 GLY A O 1
ATOM 592 N N . ILE A 1 77 ? -8.637 -0.863 7.154 1.00 93.94 77 ILE A N 1
ATOM 593 C CA . ILE A 1 77 ? -7.909 -0.005 6.216 1.00 93.94 77 ILE A CA 1
ATOM 594 C C . ILE A 1 77 ? -7.252 -0.895 5.161 1.00 93.94 77 ILE A C 1
ATOM 596 O O . ILE A 1 77 ? -6.656 -1.923 5.495 1.00 93.94 77 ILE A O 1
ATOM 600 N N . TYR A 1 78 ? -7.359 -0.509 3.893 1.00 95.12 78 TYR A N 1
ATOM 601 C CA . TYR A 1 78 ? -6.950 -1.327 2.756 1.00 95.12 78 TYR A CA 1
ATOM 602 C C . TYR A 1 78 ? -6.290 -0.469 1.681 1.00 95.12 78 TYR A C 1
ATOM 604 O O . TYR A 1 78 ? -6.803 0.589 1.333 1.00 95.12 78 TYR A O 1
ATOM 612 N N . ILE A 1 79 ? -5.194 -0.949 1.097 1.00 95.06 79 ILE A N 1
ATOM 613 C CA . ILE A 1 79 ? -4.706 -0.417 -0.179 1.00 95.06 79 ILE A CA 1
ATOM 614 C C . ILE A 1 79 ? -5.579 -1.013 -1.281 1.00 95.06 79 ILE A C 1
ATOM 616 O O . ILE A 1 79 ? -5.569 -2.229 -1.494 1.00 95.06 79 ILE A O 1
ATOM 620 N N . THR A 1 80 ? -6.343 -0.175 -1.975 1.00 94.44 80 THR A N 1
ATOM 621 C CA . THR A 1 80 ? -7.243 -0.612 -3.056 1.00 94.44 80 THR A CA 1
ATOM 622 C C . THR A 1 80 ? -6.670 -0.365 -4.436 1.00 94.44 80 THR A C 1
ATOM 624 O O . THR A 1 80 ? -7.112 -0.991 -5.393 1.00 94.44 80 THR A O 1
ATOM 627 N N . ARG A 1 81 ? -5.690 0.532 -4.546 1.00 94.56 81 ARG A N 1
ATOM 628 C CA . ARG A 1 81 ? -4.989 0.794 -5.796 1.00 94.56 81 ARG A CA 1
ATOM 629 C C . ARG A 1 81 ? -3.534 1.112 -5.522 1.00 94.56 81 ARG A C 1
ATOM 631 O O . ARG A 1 81 ? -3.223 1.833 -4.580 1.00 94.56 81 ARG A O 1
ATOM 638 N N . ILE A 1 82 ? -2.647 0.597 -6.357 1.00 94.69 82 ILE A N 1
ATOM 639 C CA . ILE A 1 82 ? -1.241 0.985 -6.373 1.00 94.69 82 ILE A CA 1
ATOM 640 C C . ILE A 1 82 ? -0.738 1.000 -7.809 1.00 94.69 82 ILE A C 1
ATOM 642 O O . ILE A 1 82 ? -1.084 0.129 -8.605 1.00 94.69 82 ILE A O 1
ATOM 646 N N . GLN A 1 83 ? 0.088 1.992 -8.120 1.00 93.38 83 GLN A N 1
ATOM 647 C CA . GLN A 1 83 ? 0.822 2.076 -9.370 1.00 93.38 83 GLN A CA 1
ATOM 648 C C . GLN A 1 83 ? 2.288 2.373 -9.066 1.00 93.38 83 GLN A C 1
ATOM 650 O O . GLN A 1 83 ? 2.627 3.395 -8.460 1.00 93.38 83 GLN A O 1
ATOM 655 N N . ALA A 1 84 ? 3.156 1.468 -9.499 1.00 92.81 84 ALA A N 1
ATOM 656 C CA . ALA A 1 84 ? 4.595 1.571 -9.352 1.00 92.81 84 ALA A CA 1
ATOM 657 C C . ALA A 1 84 ? 5.261 1.586 -10.726 1.00 92.81 84 ALA A C 1
ATOM 659 O O . ALA A 1 84 ? 4.802 0.949 -11.676 1.00 92.81 84 ALA A O 1
ATOM 660 N N . LYS A 1 85 ? 6.359 2.323 -10.830 1.00 89.12 85 LYS A N 1
ATOM 661 C CA . LYS A 1 85 ? 7.140 2.448 -12.052 1.00 89.12 85 LYS A CA 1
ATOM 662 C C . LYS A 1 85 ? 8.560 2.000 -11.775 1.00 89.12 85 LYS A C 1
ATOM 664 O O . LYS A 1 85 ? 9.225 2.554 -10.901 1.00 89.12 85 LYS A O 1
ATOM 669 N N . SER A 1 86 ? 9.015 1.003 -12.526 1.00 82.62 86 SER A N 1
ATOM 670 C CA . SER A 1 86 ? 10.415 0.590 -12.479 1.00 82.62 86 SER A CA 1
ATOM 671 C C . SER A 1 86 ? 11.313 1.768 -12.846 1.00 82.62 86 SER A C 1
ATOM 673 O O . SER A 1 86 ? 11.041 2.512 -13.791 1.00 82.62 86 SER A O 1
ATOM 675 N N . THR A 1 87 ? 12.392 1.931 -12.088 1.00 70.94 87 THR A N 1
ATOM 676 C CA . THR A 1 87 ? 13.370 3.004 -12.308 1.00 70.94 87 THR A CA 1
ATOM 677 C C . THR A 1 87 ? 14.183 2.809 -13.593 1.00 70.94 87 THR A C 1
ATOM 679 O O . THR A 1 87 ? 14.768 3.769 -14.095 1.00 70.94 87 THR A O 1
ATOM 682 N N . SER A 1 88 ? 14.196 1.593 -14.152 1.00 72.06 88 SER A N 1
ATOM 683 C CA . SER A 1 88 ? 14.952 1.227 -15.356 1.00 72.06 88 SER A CA 1
ATOM 684 C C . SER A 1 88 ? 14.113 1.103 -16.629 1.00 72.06 88 SER A C 1
ATOM 686 O O . SER A 1 88 ? 14.685 1.028 -17.716 1.00 72.06 88 SER A O 1
ATOM 688 N N . ASP A 1 89 ? 12.784 1.054 -16.519 1.00 68.00 89 ASP A N 1
ATOM 689 C CA . ASP A 1 89 ? 11.928 0.658 -17.641 1.00 68.00 89 ASP A CA 1
ATOM 690 C C . ASP A 1 89 ? 11.361 1.847 -18.424 1.00 68.00 89 ASP A C 1
ATOM 692 O O . ASP A 1 89 ? 11.381 3.007 -18.003 1.00 68.00 89 ASP A O 1
ATOM 696 N N . HIS A 1 90 ? 10.822 1.531 -19.606 1.00 69.44 90 HIS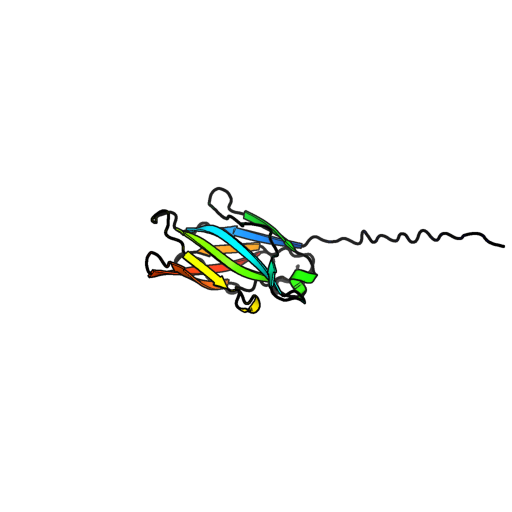 A N 1
ATOM 697 C CA . HIS A 1 90 ? 10.195 2.487 -20.511 1.00 69.44 90 HIS A CA 1
ATOM 698 C C . HIS A 1 90 ? 9.190 3.396 -19.770 1.00 69.44 90 HIS A C 1
ATOM 700 O O . HIS A 1 90 ? 8.394 2.913 -18.962 1.00 69.44 90 HIS A O 1
ATOM 706 N N . PRO A 1 91 ? 9.138 4.711 -20.065 1.00 66.06 91 PRO A N 1
ATOM 707 C CA . PRO A 1 91 ? 8.431 5.693 -19.245 1.00 66.06 91 PRO A CA 1
ATOM 708 C C . PRO A 1 91 ? 6.919 5.486 -19.069 1.00 66.06 91 PRO A C 1
ATOM 710 O O . PRO A 1 91 ? 6.348 6.127 -18.185 1.00 66.06 91 PRO A O 1
ATOM 713 N N . LYS A 1 92 ? 6.296 4.629 -19.887 1.00 69.44 92 LYS A N 1
ATOM 714 C CA . LYS A 1 92 ? 4.863 4.283 -19.853 1.00 69.44 92 LYS A CA 1
ATOM 715 C C . LYS A 1 92 ? 4.563 2.895 -19.259 1.00 69.44 92 LYS A C 1
ATOM 717 O O . LYS A 1 92 ? 3.416 2.472 -19.288 1.00 69.44 92 LYS A O 1
ATOM 722 N N . SER A 1 93 ? 5.582 2.188 -18.778 1.00 84.00 93 SER A N 1
ATOM 723 C CA . SER A 1 93 ? 5.477 0.840 -18.217 1.00 84.00 93 SER A CA 1
ATOM 724 C C . SER A 1 93 ? 5.198 0.937 -16.715 1.00 84.00 93 SER A C 1
ATOM 726 O O . SER A 1 93 ? 6.044 1.437 -15.971 1.00 84.00 93 SER A O 1
ATOM 728 N N . PHE A 1 94 ? 4.016 0.509 -16.271 1.00 90.81 94 PHE A N 1
ATOM 729 C CA . PHE A 1 94 ? 3.619 0.560 -14.862 1.00 90.81 94 PHE A CA 1
ATOM 730 C C . PHE A 1 94 ? 3.195 -0.817 -14.374 1.00 90.81 94 PHE A C 1
ATOM 732 O O . PHE A 1 94 ? 2.413 -1.493 -15.032 1.00 90.81 94 PHE A O 1
ATOM 739 N N . PHE A 1 95 ? 3.663 -1.181 -13.186 1.00 93.44 95 PHE A N 1
ATOM 740 C CA . PHE A 1 95 ? 3.114 -2.282 -12.412 1.00 93.44 95 PHE A CA 1
ATOM 741 C C . PHE A 1 95 ? 1.934 -1.760 -11.600 1.00 93.44 95 PHE A C 1
ATOM 743 O O . PHE A 1 95 ? 2.071 -0.775 -10.869 1.00 93.44 95 PHE A O 1
ATOM 750 N N . GLN A 1 96 ? 0.781 -2.404 -11.716 1.00 94.94 96 GLN A N 1
ATOM 751 C CA . GLN A 1 96 ? -0.453 -1.930 -11.113 1.00 94.94 96 GLN A CA 1
ATOM 752 C C . GLN A 1 96 ? -1.276 -3.045 -10.476 1.00 94.94 96 GLN A C 1
ATOM 754 O O . GLN A 1 96 ? -1.264 -4.203 -10.892 1.00 94.94 96 GLN A O 1
ATOM 759 N N . PHE A 1 97 ? -2.012 -2.653 -9.446 1.00 95.50 97 PHE A N 1
ATOM 760 C CA . PHE A 1 97 ? -3.094 -3.422 -8.851 1.00 95.50 97 PHE A CA 1
ATOM 761 C C . PHE A 1 97 ? -4.235 -2.456 -8.544 1.00 95.50 97 PHE A C 1
ATOM 763 O O . PHE A 1 97 ? -3.991 -1.359 -8.040 1.00 95.50 97 PHE A O 1
ATOM 770 N N . GLU A 1 98 ? -5.469 -2.870 -8.823 1.00 94.50 98 GLU A N 1
ATOM 771 C CA . GLU A 1 98 ? -6.674 -2.093 -8.543 1.00 94.50 98 GLU A CA 1
ATOM 772 C C . GLU A 1 98 ? -7.844 -3.019 -8.189 1.00 94.50 98 GLU A C 1
ATOM 774 O O . GLU A 1 98 ? -7.986 -4.113 -8.737 1.00 94.50 98 GLU A O 1
ATOM 779 N N . THR A 1 99 ? -8.676 -2.582 -7.245 1.00 92.62 99 THR A N 1
ATOM 780 C CA . THR A 1 99 ? -9.949 -3.219 -6.903 1.00 92.62 99 THR A CA 1
ATOM 781 C C . THR A 1 99 ? -10.972 -2.181 -6.445 1.00 92.62 99 THR A C 1
ATOM 783 O O . THR A 1 99 ? -10.681 -1.288 -5.641 1.00 92.62 99 THR A O 1
ATOM 786 N N . ASP A 1 100 ? -12.210 -2.353 -6.901 1.00 89.06 100 ASP A N 1
ATOM 787 C CA . ASP A 1 100 ? -13.353 -1.561 -6.438 1.00 89.06 100 ASP A CA 1
ATOM 788 C C . ASP A 1 100 ? -13.954 -2.117 -5.145 1.00 89.06 100 ASP A C 1
ATOM 790 O O . ASP A 1 100 ? -14.480 -1.371 -4.320 1.00 89.06 100 ASP A O 1
ATOM 794 N N . ASN A 1 101 ? -13.820 -3.426 -4.913 1.00 91.50 101 ASN A N 1
ATOM 795 C CA . ASN A 1 101 ? -14.204 -4.030 -3.645 1.00 91.50 101 ASN A CA 1
ATOM 796 C C . ASN A 1 101 ? -13.086 -3.815 -2.616 1.00 91.50 101 ASN A C 1
ATOM 798 O O . ASN A 1 101 ? -12.015 -4.420 -2.721 1.00 91.50 101 ASN A O 1
ATOM 802 N N . VAL A 1 102 ? -13.361 -2.985 -1.606 1.00 92.00 102 VAL A N 1
ATOM 803 C CA . VAL A 1 102 ? -12.410 -2.625 -0.542 1.00 92.00 102 VAL A CA 1
ATOM 804 C C . VAL A 1 102 ? -11.871 -3.848 0.207 1.00 92.00 102 VAL A C 1
ATOM 806 O O . VAL A 1 102 ? -10.683 -3.911 0.509 1.00 92.00 102 VAL A O 1
ATOM 809 N N . THR A 1 103 ? -12.704 -4.869 0.426 1.00 90.19 103 THR A N 1
ATOM 810 C CA . THR A 1 103 ? -12.316 -6.079 1.174 1.00 90.19 103 THR A CA 1
ATOM 811 C C . THR A 1 103 ? -11.378 -7.005 0.398 1.00 90.19 103 THR A C 1
ATOM 813 O O . THR A 1 103 ? -10.672 -7.804 1.008 1.00 90.19 103 THR A O 1
ATOM 816 N N . ASN A 1 104 ? -11.304 -6.849 -0.929 1.00 93.56 104 ASN A N 1
ATOM 817 C CA . ASN A 1 104 ? -10.332 -7.536 -1.785 1.00 93.56 104 ASN A CA 1
ATOM 818 C C . ASN A 1 104 ? -8.988 -6.786 -1.875 1.00 93.56 104 ASN A C 1
ATOM 820 O O . ASN A 1 104 ? -8.055 -7.261 -2.534 1.00 93.56 104 ASN A O 1
ATOM 824 N N . GLY A 1 105 ? -8.896 -5.603 -1.256 1.00 93.81 105 GLY A N 1
ATOM 825 C CA . GLY A 1 105 ? -7.678 -4.808 -1.179 1.00 93.81 105 GLY A CA 1
ATOM 826 C C . GLY A 1 105 ? -6.613 -5.433 -0.278 1.00 93.81 105 GLY A C 1
ATOM 827 O O . GLY A 1 105 ? -6.814 -6.451 0.388 1.00 93.81 105 GLY A O 1
ATOM 828 N N . ILE A 1 106 ? -5.445 -4.801 -0.241 1.00 95.44 106 ILE A N 1
ATOM 829 C CA . ILE A 1 106 ? -4.331 -5.227 0.608 1.00 95.44 106 ILE A CA 1
ATOM 830 C C . ILE A 1 106 ? -4.574 -4.661 2.004 1.00 95.44 106 ILE A C 1
ATOM 832 O O . ILE A 1 106 ? -4.430 -3.459 2.230 1.00 95.44 106 ILE A O 1
ATOM 836 N N . LYS A 1 107 ? -4.978 -5.520 2.939 1.00 94.25 107 LYS A N 1
ATOM 837 C CA . LYS A 1 107 ? -5.308 -5.107 4.305 1.00 94.25 107 LYS A CA 1
ATOM 838 C C . LYS A 1 107 ? -4.079 -4.578 5.047 1.00 94.25 107 LYS A C 1
ATOM 840 O O . LYS A 1 107 ? -3.065 -5.267 5.143 1.00 94.25 107 LYS A O 1
ATOM 845 N N . ILE A 1 108 ? -4.217 -3.396 5.639 1.00 93.56 108 ILE A N 1
ATOM 846 C CA . ILE A 1 108 ? -3.241 -2.805 6.554 1.00 93.56 108 ILE A CA 1
ATOM 847 C C . ILE A 1 108 ? -3.698 -3.113 7.975 1.00 93.56 108 ILE A C 1
ATOM 849 O O . ILE A 1 108 ? -4.752 -2.659 8.423 1.00 93.56 108 ILE A O 1
ATOM 853 N N . AS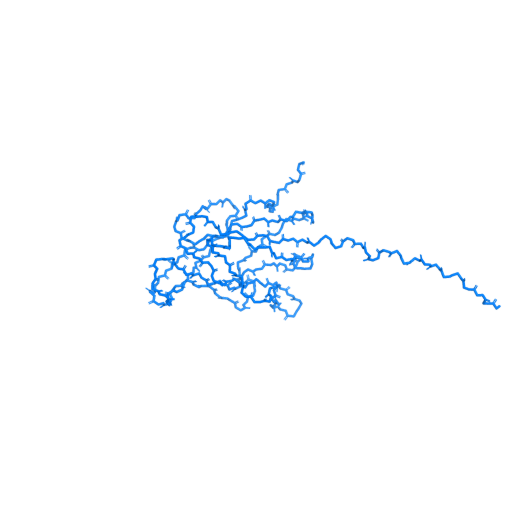N A 1 109 ? -2.920 -3.914 8.695 1.00 90.44 109 ASN A N 1
ATOM 854 C CA . ASN A 1 109 ? -3.275 -4.283 10.056 1.00 90.44 109 ASN A CA 1
ATOM 855 C C . ASN A 1 109 ? -2.769 -3.218 11.033 1.00 90.44 109 ASN A C 1
ATOM 857 O O . ASN A 1 109 ? -1.579 -2.915 11.088 1.00 90.44 109 ASN A O 1
ATOM 861 N N . PHE A 1 110 ? -3.672 -2.666 11.830 1.00 88.56 110 PHE A N 1
ATOM 862 C CA . PHE A 1 110 ? -3.323 -1.692 12.856 1.00 88.56 110 PHE A CA 1
ATOM 863 C C . PHE A 1 110 ? -3.163 -2.368 14.227 1.00 88.56 110 PHE A C 1
ATOM 865 O O . PHE A 1 110 ? -3.910 -3.305 14.534 1.00 88.56 110 PHE A O 1
ATOM 872 N N . PRO A 1 111 ? -2.207 -1.929 15.066 1.00 85.75 111 PRO A N 1
ATOM 873 C CA . PRO A 1 111 ? -2.100 -2.407 16.439 1.00 85.75 111 PRO A CA 1
ATOM 874 C C . PRO A 1 111 ? -3.355 -2.027 17.237 1.00 85.75 111 PRO A C 1
ATOM 876 O O . PRO A 1 111 ? -3.947 -0.965 17.033 1.00 85.75 111 PRO A O 1
ATOM 879 N N . LYS A 1 112 ? -3.775 -2.902 18.159 1.00 75.12 112 LYS A N 1
ATOM 880 C CA . LYS A 1 112 ? -4.962 -2.664 19.006 1.00 75.12 112 LYS A CA 1
ATOM 881 C C . LYS A 1 112 ? -4.751 -1.525 20.005 1.00 75.12 112 LYS A C 1
ATOM 883 O O . LYS A 1 112 ? -5.714 -0.910 20.444 1.00 75.12 112 LYS A O 1
ATOM 888 N N . THR A 1 113 ? -3.501 -1.261 20.364 1.00 74.38 113 THR A N 1
ATOM 889 C CA . THR A 1 113 ? -3.131 -0.185 21.280 1.00 74.38 113 THR A CA 1
ATOM 890 C C . THR A 1 113 ? -3.234 1.157 20.556 1.00 74.38 113 THR A C 1
ATOM 892 O O . THR A 1 113 ? -2.520 1.383 19.581 1.00 74.38 113 THR A O 1
ATOM 895 N N . ALA A 1 114 ? -4.105 2.049 21.039 1.00 64.88 114 ALA A N 1
ATOM 896 C CA . ALA A 1 114 ? -4.384 3.348 20.411 1.00 64.88 114 ALA A CA 1
ATOM 897 C C . ALA A 1 114 ? -3.153 4.274 20.317 1.00 64.88 114 ALA A C 1
ATOM 899 O O . ALA A 1 114 ? -3.084 5.115 19.431 1.00 64.88 114 ALA A O 1
ATOM 900 N N . LEU A 1 115 ? -2.155 4.069 21.184 1.00 69.06 115 LEU A N 1
ATOM 901 C CA . LEU A 1 115 ? -0.911 4.850 21.242 1.00 69.06 115 LEU A CA 1
ATOM 902 C C . LEU A 1 115 ? 0.132 4.466 20.181 1.00 69.06 115 LEU A C 1
ATOM 904 O O . LEU A 1 115 ? 1.166 5.119 20.078 1.00 69.06 115 LEU A O 1
ATOM 908 N N . LEU A 1 116 ? -0.092 3.377 19.444 1.00 78.62 116 LEU A N 1
ATOM 909 C CA . LEU A 1 116 ? 0.893 2.829 18.522 1.00 78.62 116 LEU A CA 1
ATOM 910 C C . LEU A 1 116 ? 0.571 3.214 17.074 1.00 78.62 116 LEU A C 1
ATOM 912 O O . LEU A 1 116 ? -0.461 2.809 16.524 1.00 78.62 116 LEU A O 1
ATOM 916 N N . ASN A 1 117 ? 1.501 3.962 16.474 1.00 88.56 117 ASN A N 1
ATOM 917 C CA . ASN A 1 117 ? 1.501 4.358 15.068 1.00 88.56 117 ASN A CA 1
ATOM 918 C C . ASN A 1 117 ? 2.383 3.382 14.277 1.00 88.56 117 ASN A C 1
ATOM 920 O O . ASN A 1 117 ? 3.608 3.411 14.446 1.00 88.56 117 ASN A O 1
ATOM 924 N N . PRO A 1 118 ? 1.793 2.481 13.471 1.00 92.50 118 PRO A N 1
ATOM 925 C CA . PRO A 1 118 ? 2.557 1.490 12.736 1.00 92.50 118 PRO A CA 1
ATOM 926 C C . PRO A 1 118 ? 3.320 2.112 11.568 1.00 92.50 118 PRO A C 1
ATOM 928 O O . PRO A 1 118 ? 2.792 2.941 10.818 1.00 92.50 118 PRO A O 1
ATOM 931 N N . THR A 1 119 ? 4.535 1.611 11.364 1.00 94.06 119 THR A N 1
ATOM 932 C CA . THR A 1 119 ? 5.330 1.880 10.165 1.00 94.06 119 THR A CA 1
ATOM 933 C C . THR A 1 119 ? 5.311 0.654 9.265 1.00 94.06 119 THR A C 1
ATOM 935 O O . THR A 1 119 ? 5.602 -0.464 9.697 1.00 94.06 119 THR A O 1
ATOM 938 N N . TYR A 1 120 ? 4.987 0.869 7.996 1.00 95.31 120 TYR A N 1
ATOM 939 C CA . TYR A 1 120 ? 4.990 -0.147 6.959 1.00 95.31 120 TYR A CA 1
ATOM 940 C C . TYR A 1 120 ? 6.003 0.192 5.868 1.00 95.31 120 TYR A C 1
ATOM 942 O O . TYR A 1 120 ? 5.932 1.244 5.232 1.00 95.31 120 TYR A O 1
ATOM 950 N N . SER A 1 121 ? 6.911 -0.743 5.612 1.00 95.50 121 SER A N 1
ATOM 951 C CA . SER A 1 121 ? 7.781 -0.727 4.443 1.00 95.50 121 SER A CA 1
ATOM 952 C C . SER A 1 121 ? 7.021 -1.233 3.214 1.00 95.50 121 SER A C 1
ATOM 954 O O . SER A 1 121 ? 6.379 -2.287 3.247 1.00 95.50 121 SER A O 1
ATOM 956 N N . VAL A 1 122 ? 7.100 -0.466 2.133 1.00 95.88 122 VAL A N 1
ATOM 957 C CA . VAL A 1 122 ? 6.578 -0.761 0.802 1.00 95.88 122 VAL A CA 1
ATOM 958 C C . VAL A 1 122 ? 7.749 -1.140 -0.090 1.00 95.88 122 VAL A C 1
ATOM 960 O O . VAL A 1 122 ? 8.679 -0.357 -0.264 1.00 95.88 122 VAL A O 1
ATOM 963 N N . CYS A 1 123 ? 7.693 -2.323 -0.693 1.00 94.94 123 CYS A N 1
ATOM 964 C CA . CYS A 1 123 ? 8.750 -2.790 -1.577 1.00 94.94 123 CYS A CA 1
ATOM 965 C C . CYS A 1 123 ? 8.179 -3.510 -2.797 1.00 94.94 123 CYS A C 1
ATOM 967 O O . CYS A 1 123 ? 7.354 -4.414 -2.654 1.00 94.94 123 CYS A O 1
ATOM 969 N N . ILE A 1 124 ? 8.648 -3.142 -3.990 1.00 94.31 124 ILE A N 1
ATOM 970 C CA . ILE A 1 124 ? 8.341 -3.831 -5.245 1.00 94.31 124 ILE A CA 1
ATOM 971 C C . ILE A 1 124 ? 9.620 -4.477 -5.765 1.00 94.31 124 ILE A C 1
ATOM 973 O O . ILE A 1 124 ? 10.641 -3.798 -5.879 1.00 94.31 124 ILE A O 1
ATOM 977 N N . GLY A 1 125 ? 9.579 -5.769 -6.083 1.00 91.69 125 GLY A N 1
ATOM 978 C CA . GLY A 1 125 ? 10.717 -6.463 -6.680 1.00 91.69 125 GLY A CA 1
ATOM 979 C C . GLY A 1 125 ? 11.129 -7.772 -5.998 1.00 91.69 125 GLY A C 1
ATOM 980 O O . GLY A 1 125 ? 10.732 -8.074 -4.867 1.00 91.69 125 GLY A O 1
ATOM 981 N N . PRO A 1 126 ? 12.048 -8.521 -6.630 1.00 87.69 126 PRO A N 1
ATOM 982 C CA . PRO A 1 126 ? 12.529 -9.806 -6.121 1.00 87.69 126 PRO A CA 1
ATOM 983 C C . PRO A 1 126 ? 13.448 -9.679 -4.896 1.00 87.69 126 PRO A C 1
ATOM 985 O O . PRO A 1 126 ? 13.653 -10.653 -4.177 1.00 87.69 126 PRO A O 1
ATOM 988 N N . LYS A 1 127 ? 14.015 -8.491 -4.647 1.00 88.56 127 LYS A N 1
ATOM 989 C CA . LYS A 1 127 ? 14.932 -8.224 -3.522 1.00 88.56 127 LYS A CA 1
ATOM 990 C C . LYS A 1 127 ? 14.212 -7.806 -2.236 1.00 88.56 127 LYS A C 1
ATOM 992 O O . LYS A 1 127 ? 14.867 -7.521 -1.237 1.00 88.56 127 LYS A O 1
ATOM 997 N N . CYS A 1 128 ? 12.884 -7.751 -2.258 1.00 90.19 128 CYS A N 1
ATOM 998 C CA . CYS A 1 128 ? 12.088 -7.344 -1.114 1.00 90.19 128 CYS A CA 1
ATOM 999 C C . CYS A 1 128 ? 12.113 -8.391 0.000 1.00 90.19 128 CYS A C 1
ATOM 1001 O O . CYS A 1 128 ? 11.858 -9.577 -0.224 1.00 90.19 128 CYS A O 1
ATOM 1003 N N . THR A 1 129 ? 12.374 -7.936 1.223 1.00 80.56 129 THR A N 1
ATOM 1004 C CA . THR A 1 129 ? 12.361 -8.789 2.412 1.00 80.56 129 THR A CA 1
ATOM 1005 C C . THR A 1 129 ? 10.946 -9.296 2.690 1.00 80.56 129 THR A C 1
ATOM 1007 O O . THR A 1 129 ? 10.005 -8.509 2.797 1.00 80.56 129 THR A O 1
ATOM 1010 N N . LYS A 1 130 ? 10.805 -10.614 2.866 1.00 80.62 130 LYS A N 1
ATOM 1011 C CA . LYS A 1 130 ? 9.564 -11.266 3.304 1.00 80.62 130 LYS A CA 1
ATOM 1012 C C . LYS A 1 130 ? 9.709 -11.685 4.763 1.00 80.62 130 LYS A C 1
ATOM 1014 O O . LYS A 1 130 ? 10.311 -12.713 5.063 1.00 80.62 130 LYS A O 1
ATOM 1019 N N . ALA A 1 131 ? 9.203 -10.856 5.667 1.00 80.06 131 ALA A N 1
ATOM 1020 C CA . ALA A 1 131 ? 9.136 -11.154 7.091 1.00 80.06 131 ALA A CA 1
ATOM 1021 C C . ALA A 1 131 ? 7.784 -11.801 7.444 1.00 80.06 131 ALA A C 1
ATOM 1023 O O . ALA A 1 131 ? 6.869 -11.880 6.625 1.00 80.06 131 ALA A O 1
ATOM 1024 N N . LYS A 1 132 ? 7.629 -12.247 8.696 1.00 74.12 132 LYS A N 1
ATOM 1025 C CA . LYS A 1 132 ? 6.393 -12.892 9.181 1.00 74.12 132 LYS A CA 1
ATOM 1026 C C . LYS A 1 132 ? 5.145 -11.998 9.056 1.00 74.12 132 LYS A C 1
ATOM 1028 O O . LYS A 1 132 ? 4.046 -12.516 8.900 1.00 74.12 132 LYS A O 1
ATOM 1033 N N . ASN A 1 133 ? 5.324 -10.677 9.085 1.00 83.81 133 ASN A N 1
ATOM 1034 C CA . ASN A 1 133 ? 4.251 -9.680 9.008 1.00 83.81 133 ASN A CA 1
ATOM 1035 C C . ASN A 1 133 ? 4.149 -9.028 7.616 1.00 83.81 133 ASN A C 1
ATOM 1037 O O . ASN A 1 133 ? 3.716 -7.881 7.498 1.00 83.81 133 ASN A O 1
ATOM 1041 N N . THR A 1 134 ? 4.594 -9.729 6.571 1.00 90.56 134 THR A N 1
ATOM 1042 C CA . THR A 1 134 ? 4.528 -9.256 5.186 1.00 90.56 134 THR A CA 1
ATOM 1043 C C . THR A 1 134 ? 3.248 -9.731 4.511 1.00 90.56 134 THR A C 1
ATOM 1045 O O . THR A 1 134 ? 2.933 -10.920 4.514 1.00 90.56 134 THR A O 1
ATOM 1048 N N . VAL A 1 135 ? 2.540 -8.804 3.870 1.00 93.62 135 VAL A N 1
ATOM 1049 C CA . VAL A 1 135 ? 1.488 -9.112 2.899 1.00 93.62 135 VAL A CA 1
ATOM 1050 C C . VAL A 1 135 ? 2.073 -8.951 1.501 1.00 93.62 135 VAL A C 1
ATOM 1052 O O . VAL A 1 135 ? 2.627 -7.900 1.181 1.00 93.62 135 VAL A O 1
ATOM 1055 N N . THR A 1 136 ? 1.943 -9.982 0.665 1.00 94.38 136 THR A N 1
ATOM 1056 C CA . THR A 1 136 ? 2.403 -9.952 -0.729 1.00 94.38 136 THR A CA 1
ATOM 1057 C C . THR A 1 136 ? 1.209 -9.890 -1.677 1.00 94.38 136 THR A C 1
ATOM 1059 O O . THR A 1 136 ? 0.254 -10.655 -1.533 1.00 94.38 136 THR A O 1
ATOM 1062 N N . LYS A 1 137 ? 1.275 -9.000 -2.668 1.00 95.75 137 LYS A N 1
ATOM 1063 C CA . LYS A 1 137 ? 0.314 -8.891 -3.767 1.00 95.75 137 LYS A CA 1
ATOM 1064 C C . LYS A 1 137 ? 1.069 -8.818 -5.087 1.00 95.75 137 LYS A C 1
ATOM 1066 O O . LYS A 1 137 ? 2.134 -8.219 -5.156 1.00 95.75 137 LYS A O 1
ATOM 1071 N N . GLU A 1 138 ? 0.527 -9.430 -6.124 1.00 95.00 138 GLU A N 1
ATOM 1072 C CA . GLU A 1 138 ? 1.090 -9.321 -7.465 1.00 95.00 138 GLU A CA 1
ATOM 1073 C C . GLU A 1 138 ? 0.604 -8.032 -8.135 1.00 95.00 138 GLU A C 1
ATOM 1075 O O . GLU A 1 138 ? -0.588 -7.720 -8.083 1.00 95.00 138 GLU A O 1
ATOM 1080 N N . LEU A 1 139 ? 1.534 -7.285 -8.728 1.00 94.31 139 LEU A N 1
ATOM 1081 C CA . LEU A 1 139 ? 1.252 -6.134 -9.574 1.00 94.31 139 LEU A CA 1
ATOM 1082 C C . LEU A 1 139 ? 1.485 -6.530 -11.030 1.00 94.31 139 LEU A C 1
ATOM 1084 O O . LEU A 1 139 ? 2.565 -7.018 -11.363 1.00 94.31 139 LEU A O 1
ATOM 1088 N N . HIS A 1 140 ? 0.501 -6.291 -11.889 1.00 93.38 140 HIS A N 1
ATOM 1089 C CA . HIS A 1 140 ? 0.593 -6.605 -13.311 1.00 93.38 140 HIS A CA 1
ATOM 1090 C C . HIS A 1 140 ? 1.061 -5.391 -14.108 1.00 93.38 140 HIS A C 1
ATOM 1092 O O . HIS A 1 140 ? 0.703 -4.261 -13.788 1.00 93.38 140 HIS A O 1
ATOM 1098 N N . ASN A 1 141 ? 1.855 -5.616 -15.145 1.00 90.44 141 ASN A N 1
ATOM 1099 C CA . ASN A 1 141 ? 2.231 -4.610 -16.118 1.00 90.44 141 ASN A CA 1
ATOM 1100 C C . ASN A 1 141 ? 1.650 -4.957 -17.482 1.00 90.44 141 ASN A C 1
ATOM 1102 O O . ASN A 1 141 ? 2.184 -5.805 -18.197 1.00 90.44 141 ASN A O 1
ATOM 1106 N N . ASP A 1 142 ? 0.593 -4.245 -17.856 1.00 86.94 142 ASP A N 1
ATOM 1107 C CA . ASP A 1 142 ? -0.142 -4.471 -19.100 1.00 86.94 142 ASP A CA 1
ATOM 1108 C C . ASP A 1 142 ? 0.723 -4.231 -20.352 1.00 86.94 142 ASP A C 1
ATOM 1110 O O . ASP A 1 142 ? 0.464 -4.803 -21.410 1.00 86.94 142 ASP A O 1
ATOM 1114 N N . HIS A 1 143 ? 1.748 -3.373 -20.267 1.00 86.62 143 HIS A N 1
ATOM 1115 C CA . HIS A 1 143 ? 2.565 -3.003 -21.424 1.00 86.62 143 HIS A CA 1
ATOM 1116 C C . HIS A 1 143 ? 3.580 -4.087 -21.788 1.00 86.62 143 HIS A C 1
ATOM 1118 O O . HIS A 1 143 ? 3.783 -4.381 -22.965 1.00 86.62 143 HIS A O 1
ATOM 1124 N N . THR A 1 144 ? 4.229 -4.667 -20.780 1.00 86.25 144 THR A N 1
ATOM 1125 C CA . THR A 1 144 ? 5.229 -5.728 -20.956 1.00 86.25 144 THR A CA 1
ATOM 1126 C C . THR A 1 144 ? 4.653 -7.126 -20.749 1.00 86.25 144 THR A C 1
ATOM 1128 O O . THR A 1 144 ? 5.349 -8.103 -21.015 1.00 86.25 144 THR A O 1
ATOM 1131 N N . ASN A 1 145 ? 3.397 -7.230 -20.299 1.00 89.00 145 ASN A N 1
ATOM 1132 C CA . ASN A 1 145 ? 2.737 -8.468 -19.886 1.00 89.00 145 ASN A CA 1
ATOM 1133 C C . ASN A 1 145 ? 3.569 -9.254 -18.855 1.00 89.00 145 ASN A C 1
ATOM 1135 O O . ASN A 1 145 ? 3.781 -10.461 -18.973 1.00 89.00 145 ASN A O 1
ATOM 1139 N N . THR A 1 146 ? 4.091 -8.540 -17.859 1.00 89.81 146 THR A N 1
ATOM 1140 C CA . THR A 1 146 ? 4.907 -9.102 -16.776 1.00 89.81 146 THR A CA 1
ATOM 1141 C C . THR A 1 146 ? 4.304 -8.768 -15.423 1.00 89.81 146 THR A C 1
ATOM 1143 O O . THR A 1 146 ? 3.515 -7.837 -15.293 1.00 89.81 146 THR A O 1
ATOM 1146 N N . ASN A 1 147 ? 4.693 -9.530 -14.406 1.00 92.12 147 ASN A N 1
ATOM 1147 C CA . ASN A 1 147 ? 4.229 -9.348 -13.040 1.00 92.12 147 ASN A CA 1
ATOM 1148 C C . ASN A 1 147 ? 5.405 -9.064 -12.121 1.00 92.12 147 ASN A C 1
ATOM 1150 O O . ASN A 1 147 ? 6.496 -9.590 -12.335 1.00 92.12 147 ASN A O 1
ATOM 1154 N N . GLU A 1 148 ? 5.158 -8.285 -11.075 1.00 93.50 148 GLU A N 1
ATOM 1155 C CA . GLU A 1 148 ? 6.133 -8.057 -10.020 1.00 93.50 148 GLU A CA 1
ATOM 1156 C C . GLU A 1 148 ? 5.478 -8.133 -8.641 1.00 93.50 148 GLU A C 1
ATOM 1158 O O . GLU A 1 148 ? 4.313 -7.774 -8.454 1.00 93.50 148 GLU A O 1
ATOM 1163 N N . ALA A 1 149 ? 6.225 -8.620 -7.652 1.00 94.38 149 ALA A N 1
ATOM 1164 C CA . ALA A 1 149 ? 5.707 -8.752 -6.300 1.00 94.38 149 ALA A CA 1
ATOM 1165 C C . ALA A 1 149 ? 5.758 -7.407 -5.567 1.00 94.38 149 ALA A C 1
ATOM 1167 O O . ALA A 1 149 ? 6.833 -6.848 -5.347 1.00 94.38 149 ALA A O 1
ATOM 1168 N N . PHE A 1 150 ? 4.604 -6.937 -5.104 1.00 95.31 150 PHE A N 1
ATOM 1169 C CA . PHE A 1 150 ? 4.487 -5.905 -4.084 1.00 95.31 150 PHE A CA 1
ATOM 1170 C C . PHE A 1 150 ? 4.441 -6.543 -2.700 1.00 95.31 150 PHE A C 1
ATOM 1172 O O . PHE A 1 150 ? 3.651 -7.451 -2.442 1.00 95.31 150 PHE A O 1
ATOM 1179 N N . ASN A 1 151 ? 5.272 -6.044 -1.795 1.00 96.56 151 ASN A N 1
ATOM 1180 C CA . ASN A 1 151 ? 5.344 -6.473 -0.411 1.00 96.56 151 ASN A CA 1
ATOM 1181 C C . ASN A 1 151 ? 5.077 -5.272 0.493 1.00 96.56 151 ASN A C 1
ATOM 1183 O O . ASN A 1 151 ? 5.761 -4.252 0.404 1.00 96.56 151 ASN A O 1
ATOM 1187 N N . LEU A 1 152 ? 4.093 -5.426 1.373 1.00 96.12 152 LEU A N 1
ATOM 1188 C CA . LEU A 1 152 ? 3.792 -4.499 2.451 1.00 96.12 152 LEU A CA 1
ATOM 1189 C C . LEU A 1 152 ? 4.184 -5.170 3.765 1.00 96.12 152 LEU A C 1
ATOM 1191 O O . LEU A 1 152 ? 3.548 -6.137 4.185 1.00 96.12 152 LEU A O 1
ATOM 1195 N N . THR A 1 153 ? 5.239 -4.677 4.401 1.00 95.19 153 THR A N 1
ATOM 1196 C CA . THR A 1 153 ? 5.815 -5.285 5.603 1.00 95.19 153 THR A CA 1
ATOM 1197 C C . THR A 1 153 ? 5.721 -4.313 6.757 1.00 95.19 153 THR A C 1
ATOM 1199 O O . THR A 1 153 ? 6.268 -3.220 6.675 1.00 95.19 153 THR A O 1
ATOM 1202 N N . CYS A 1 154 ? 5.072 -4.705 7.848 1.00 93.38 154 CYS A N 1
ATOM 1203 C CA . CYS A 1 154 ? 5.150 -3.910 9.066 1.00 93.38 154 CYS A CA 1
ATOM 1204 C C . CYS A 1 154 ? 6.567 -3.995 9.656 1.00 93.38 154 CYS A C 1
ATOM 1206 O O . CYS A 1 154 ? 7.079 -5.101 9.845 1.00 93.38 154 CYS A O 1
ATOM 1208 N N . THR A 1 155 ? 7.191 -2.848 9.927 1.00 91.81 155 THR A N 1
ATOM 1209 C CA . THR A 1 155 ? 8.566 -2.756 10.444 1.00 91.81 155 THR A CA 1
ATOM 1210 C C . THR A 1 155 ? 8.648 -2.200 11.858 1.00 91.81 155 THR A C 1
ATOM 1212 O O . THR A 1 155 ? 9.631 -2.468 12.540 1.00 91.81 155 THR A O 1
ATOM 1215 N N . GLU A 1 156 ? 7.642 -1.444 12.302 1.00 90.81 156 GLU A N 1
ATOM 1216 C CA . GLU A 1 156 ? 7.587 -0.867 13.649 1.00 90.81 156 GLU A CA 1
ATOM 1217 C C . GLU A 1 156 ? 6.146 -0.834 14.156 1.00 90.81 156 GLU A C 1
ATOM 1219 O O . GLU A 1 156 ? 5.220 -0.568 13.382 1.00 90.81 156 GLU A O 1
ATOM 1224 N N . HIS A 1 157 ? 5.974 -1.057 15.462 1.00 89.81 157 HIS A N 1
ATOM 1225 C CA . HIS A 1 157 ? 4.690 -1.015 16.166 1.00 89.81 157 HIS A CA 1
ATOM 1226 C C . HIS A 1 157 ? 3.628 -1.915 15.520 1.00 89.81 157 HIS A C 1
ATOM 1228 O O . HIS A 1 157 ? 2.498 -1.509 15.225 1.00 89.81 157 HIS A O 1
ATOM 1234 N N . CYS A 1 158 ? 4.016 -3.161 15.271 1.00 87.81 158 CYS A N 1
ATOM 1235 C CA . CYS A 1 158 ? 3.220 -4.113 14.519 1.00 87.81 158 CYS A CA 1
ATOM 1236 C C . CYS A 1 158 ? 2.057 -4.703 15.326 1.00 87.81 158 CYS A C 1
ATOM 1238 O O . CYS A 1 158 ? 2.072 -4.719 16.559 1.00 87.81 158 CYS A O 1
ATOM 1240 N N . PRO A 1 159 ? 1.015 -5.226 14.651 1.00 83.88 159 PRO A N 1
ATOM 1241 C CA . PRO A 1 159 ? -0.090 -5.884 15.333 1.00 83.88 159 PRO A CA 1
ATOM 1242 C C . PRO A 1 159 ? 0.399 -7.016 16.243 1.00 83.88 159 PRO A C 1
ATOM 1244 O O . PRO A 1 159 ? 1.069 -7.940 15.788 1.00 83.88 159 PRO A O 1
ATOM 1247 N N . GLY A 1 160 ? 0.016 -6.960 17.519 1.00 73.94 160 GLY A N 1
ATOM 1248 C CA . GLY A 1 160 ? 0.410 -7.955 18.519 1.00 73.94 160 GLY A CA 1
ATOM 1249 C C . GLY A 1 160 ? 1.737 -7.666 19.223 1.00 73.94 160 GLY A C 1
ATOM 1250 O O . GLY A 1 160 ? 2.125 -8.458 20.076 1.00 73.94 160 GLY A O 1
ATOM 1251 N N . GLU A 1 161 ? 2.414 -6.556 18.920 1.00 66.62 161 GLU A N 1
ATOM 1252 C CA . GLU A 1 161 ? 3.508 -6.067 19.761 1.00 66.62 161 GLU A CA 1
ATOM 1253 C C . GLU A 1 161 ? 2.933 -5.443 21.042 1.00 66.62 161 GLU A C 1
ATOM 1255 O O . GLU A 1 161 ? 2.120 -4.517 20.998 1.00 66.62 161 GLU A O 1
ATOM 1260 N N . GLU A 1 162 ? 3.322 -5.990 22.195 1.00 55.62 162 GLU A N 1
ATOM 1261 C CA . GLU A 1 162 ? 3.037 -5.390 23.498 1.00 55.62 162 GLU A CA 1
ATOM 1262 C C . GLU A 1 162 ? 4.006 -4.227 23.739 1.00 55.62 162 GLU A C 1
ATOM 1264 O O . GLU A 1 162 ? 5.209 -4.346 23.492 1.00 55.62 162 GLU A O 1
ATOM 1269 N N . VAL A 1 163 ? 3.482 -3.101 24.232 1.00 55.78 163 VAL A N 1
ATOM 1270 C CA . VAL A 1 163 ? 4.318 -2.005 24.733 1.00 55.78 163 VAL A CA 1
ATOM 1271 C C . VAL A 1 163 ? 4.990 -2.519 26.004 1.00 55.78 163 VAL A C 1
ATOM 1273 O O . VAL A 1 163 ? 4.297 -2.784 26.986 1.00 55.78 163 VAL A O 1
ATOM 1276 N N . LYS A 1 164 ? 6.305 -2.733 25.955 1.00 48.00 164 LYS A N 1
ATOM 1277 C CA . LYS A 1 164 ? 7.103 -3.086 27.135 1.00 48.00 164 LYS A CA 1
ATOM 1278 C C . LYS A 1 164 ? 7.376 -1.867 28.001 1.00 48.00 164 LYS A C 1
ATOM 1280 O O . LYS A 1 164 ? 7.626 -0.790 27.418 1.00 48.00 164 LYS A O 1
#